Protein AF-A0A6H0XYB4-F1 (afdb_monomer_lite)

pLDDT: mean 80.39, std 16.53, range [38.09, 98.06]

Radius of gyration: 17.92 Å; chains: 1; bounding box: 43×31×55 Å

Sequence (147 aa):
MEARQAPEYVLELTADRSTAKDVITATLHTIFFHRIFTSLYPSTHEVLDLTLPWKQEFLERKRKKSGWFVAKADEETIWETWHIDISITGARSEPEAARNRSLMAKSLEDAAFKILETVNEERSHIPPITTNESNPFPYQILVNARG

Foldseek 3Di:
DPPPAADEAEAEAEDAPVQVVVLVQLLVQLLCVLQQQADADWDWDDGLNDTGTGGPDDDQPDDDPDDPPPPDDDPVHPNYHYHYHYDHDDDPDPVRVVVSSVRRSVSSVVSSVVSVVCSVPPDPSPDDQPDPDSGSDHDDDDDDDPD

Structure (mmCIF, N/CA/C/O backbone):
data_AF-A0A6H0XYB4-F1
#
_entry.id   AF-A0A6H0XYB4-F1
#
loop_
_atom_site.group_PDB
_atom_site.id
_atom_site.type_symbol
_atom_site.label_atom_id
_atom_site.label_alt_id
_atom_site.label_comp_id
_atom_site.label_asym_id
_atom_site.label_entity_id
_atom_site.label_seq_id
_atom_site.pdbx_PDB_ins_code
_atom_site.Cartn_x
_atom_site.Cartn_y
_atom_site.Cartn_z
_atom_site.occupancy
_atom_site.B_iso_or_equiv
_atom_site.auth_seq_id
_atom_site.auth_comp_id
_atom_site.auth_asym_id
_atom_site.auth_atom_id
_atom_site.pdbx_PDB_model_num
ATOM 1 N N . MET A 1 1 ? 5.107 -12.891 -31.689 1.00 43.81 1 MET A N 1
ATOM 2 C CA . MET A 1 1 ? 5.133 -12.957 -30.216 1.00 43.81 1 MET A CA 1
ATOM 3 C C . MET A 1 1 ? 3.939 -12.158 -29.750 1.00 43.81 1 MET A C 1
ATOM 5 O O . MET A 1 1 ? 3.858 -10.997 -30.128 1.00 43.81 1 MET A O 1
ATOM 9 N N . GLU A 1 2 ? 2.974 -12.775 -29.071 1.00 41.59 2 GLU A N 1
ATOM 10 C CA . GLU A 1 2 ? 1.898 -12.009 -28.431 1.00 41.59 2 GLU A CA 1
ATOM 11 C C . GLU A 1 2 ? 2.532 -11.033 -27.440 1.00 41.59 2 GLU A C 1
ATOM 13 O O . GLU A 1 2 ? 3.412 -11.420 -26.665 1.00 41.59 2 GLU A O 1
ATOM 18 N N . ALA A 1 3 ? 2.139 -9.761 -27.514 1.00 53.44 3 ALA A N 1
ATOM 19 C CA . ALA A 1 3 ? 2.496 -8.791 -26.495 1.00 53.44 3 ALA A CA 1
ATOM 20 C C . ALA A 1 3 ? 1.905 -9.302 -25.180 1.00 53.44 3 ALA A C 1
ATOM 22 O O . ALA A 1 3 ? 0.686 -9.378 -25.031 1.00 53.44 3 ALA A O 1
ATOM 23 N N . ARG A 1 4 ? 2.766 -9.743 -24.258 1.00 62.56 4 ARG A N 1
ATOM 24 C CA . ARG A 1 4 ? 2.323 -10.130 -22.921 1.00 62.56 4 ARG A CA 1
ATOM 25 C C . ARG A 1 4 ? 1.680 -8.902 -22.292 1.00 62.56 4 ARG A C 1
ATOM 27 O O . ARG A 1 4 ? 2.332 -7.866 -22.178 1.00 62.56 4 ARG A O 1
ATOM 34 N N . GLN A 1 5 ? 0.404 -9.018 -21.937 1.00 74.31 5 GLN A N 1
ATOM 35 C CA . GLN A 1 5 ? -0.282 -7.992 -21.168 1.00 74.31 5 GLN A CA 1
ATOM 36 C C . GLN A 1 5 ? 0.490 -7.769 -19.867 1.00 74.31 5 GLN A C 1
ATOM 38 O O . GLN A 1 5 ? 0.926 -8.730 -19.228 1.00 74.31 5 GLN A O 1
ATOM 43 N N . ALA A 1 6 ? 0.696 -6.504 -19.513 1.00 82.50 6 ALA A N 1
ATOM 44 C CA . ALA A 1 6 ? 1.368 -6.153 -18.277 1.00 82.50 6 ALA A CA 1
ATOM 45 C C . ALA A 1 6 ? 0.588 -6.708 -17.079 1.00 82.50 6 ALA A C 1
ATOM 47 O O . ALA A 1 6 ? -0.643 -6.611 -17.073 1.00 82.50 6 ALA A O 1
ATOM 48 N N . PRO A 1 7 ? 1.268 -7.295 -16.083 1.00 90.69 7 PRO A N 1
ATOM 49 C CA . PRO A 1 7 ? 0.592 -7.833 -14.920 1.00 90.69 7 PRO A CA 1
ATOM 50 C C . PRO A 1 7 ? -0.118 -6.734 -14.128 1.00 90.69 7 PRO A C 1
ATOM 52 O O . PRO A 1 7 ? 0.375 -5.610 -13.977 1.00 90.69 7 PRO A O 1
ATOM 55 N N . GLU A 1 8 ? -1.280 -7.100 -13.596 1.00 92.19 8 GLU A N 1
ATOM 56 C CA . GLU A 1 8 ? -2.086 -6.265 -12.718 1.00 92.19 8 GLU A CA 1
ATOM 57 C C . GLU A 1 8 ? -2.293 -6.981 -11.383 1.00 92.19 8 GLU A C 1
ATOM 59 O O . GLU A 1 8 ? -2.656 -8.158 -11.347 1.00 92.19 8 GLU A O 1
ATOM 64 N N . TYR A 1 9 ? -2.095 -6.261 -10.282 1.00 94.19 9 TYR A N 1
ATOM 65 C CA . TYR A 1 9 ? -2.233 -6.794 -8.930 1.00 94.19 9 TYR A CA 1
ATOM 66 C C . TYR A 1 9 ? -3.253 -5.983 -8.146 1.00 94.19 9 TYR A C 1
ATOM 68 O O . TYR A 1 9 ? -3.264 -4.759 -8.226 1.00 94.19 9 TYR A O 1
ATOM 76 N N . VAL A 1 10 ? -4.095 -6.656 -7.363 1.00 95.44 10 VAL A N 1
ATOM 77 C CA . VAL A 1 10 ? -5.128 -6.010 -6.540 1.00 95.44 10 VAL A CA 1
ATOM 78 C C . VAL A 1 10 ? -4.801 -6.196 -5.065 1.00 95.44 10 VAL A C 1
ATOM 80 O O . VAL A 1 10 ? -4.566 -7.322 -4.623 1.00 95.44 10 VAL A O 1
ATOM 83 N N . LEU A 1 11 ? -4.799 -5.108 -4.303 1.00 97.38 11 LEU A N 1
ATOM 84 C CA . LEU A 1 11 ? -4.669 -5.095 -2.850 1.00 97.38 11 LEU A CA 1
ATOM 85 C C . LEU A 1 11 ? -5.982 -4.607 -2.246 1.00 97.38 11 LEU A C 1
ATOM 87 O O . LEU A 1 11 ? -6.470 -3.543 -2.618 1.00 97.38 11 LEU A O 1
ATOM 91 N N . GLU A 1 12 ? -6.524 -5.371 -1.306 1.00 97.00 12 GLU A N 1
ATOM 92 C CA . GLU A 1 12 ? -7.745 -5.020 -0.586 1.00 97.00 12 GLU A CA 1
ATOM 93 C C . GLU A 1 12 ? -7.378 -4.559 0.823 1.00 97.00 12 GLU A C 1
ATOM 95 O O . GLU A 1 12 ? -6.771 -5.296 1.598 1.00 97.00 12 GLU A O 1
ATOM 100 N N . LEU A 1 13 ? -7.737 -3.322 1.153 1.00 97.56 13 LEU A N 1
ATOM 101 C CA . LEU A 1 13 ? -7.429 -2.685 2.426 1.00 97.56 13 LEU A CA 1
ATOM 102 C C . LEU A 1 13 ? -8.712 -2.255 3.125 1.00 97.56 13 LEU A C 1
ATOM 104 O O . LEU A 1 13 ? -9.676 -1.817 2.498 1.00 97.56 13 LEU A O 1
ATOM 108 N N . THR A 1 14 ? -8.698 -2.304 4.451 1.00 97.38 14 THR A N 1
ATOM 109 C CA . THR A 1 14 ? -9.727 -1.692 5.292 1.00 97.38 14 THR A CA 1
ATOM 110 C C . THR A 1 14 ? -9.084 -0.624 6.164 1.00 97.38 14 THR A C 1
ATOM 112 O O . THR A 1 14 ? -8.052 -0.864 6.786 1.00 97.38 14 THR A O 1
ATOM 115 N N . ALA A 1 15 ? -9.697 0.555 6.239 1.00 96.56 15 ALA A N 1
ATOM 116 C CA . ALA A 1 15 ? -9.249 1.630 7.122 1.00 96.56 15 ALA A CA 1
ATOM 117 C C . ALA A 1 15 ? -10.429 2.460 7.628 1.00 96.56 15 ALA A C 1
ATOM 119 O O . ALA A 1 15 ? -11.498 2.468 7.023 1.00 96.56 15 ALA A O 1
ATOM 120 N N . ASP A 1 16 ? -10.240 3.209 8.709 1.00 95.62 16 ASP A N 1
ATOM 121 C CA . ASP A 1 16 ? -11.166 4.276 9.085 1.00 95.62 16 ASP A CA 1
ATOM 122 C C . ASP A 1 16 ? -10.727 5.621 8.484 1.00 95.62 16 ASP A C 1
ATOM 124 O O . ASP A 1 16 ? -9.643 5.761 7.913 1.00 95.62 16 ASP A O 1
ATOM 128 N N . ARG A 1 17 ? -11.576 6.648 8.605 1.00 93.38 17 ARG A N 1
ATOM 129 C CA . ARG A 1 17 ? -11.278 7.979 8.043 1.00 93.38 17 ARG A CA 1
ATOM 130 C C . ARG A 1 17 ? -10.010 8.613 8.619 1.00 93.38 17 ARG A C 1
ATOM 132 O O . ARG A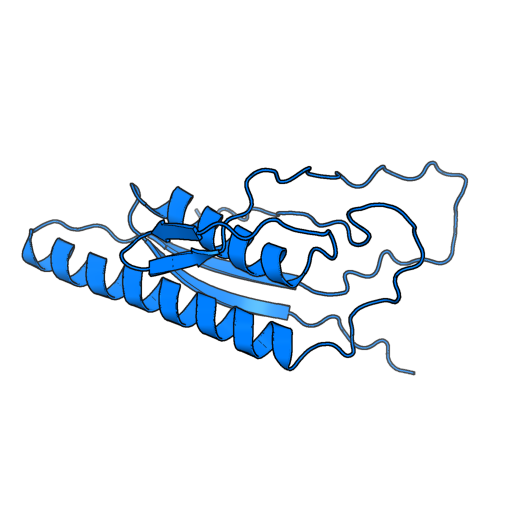 1 17 ? -9.361 9.373 7.906 1.00 93.38 17 ARG A O 1
ATOM 139 N N . SER A 1 18 ? -9.681 8.339 9.880 1.00 92.69 18 SER A N 1
ATOM 140 C CA . SER A 1 18 ? -8.488 8.885 10.538 1.00 92.69 18 SER A CA 1
ATOM 141 C C . SER A 1 18 ? -7.194 8.249 10.038 1.00 92.69 18 SER A C 1
ATOM 143 O O . SER A 1 18 ? -6.173 8.925 9.994 1.00 92.69 18 SER A O 1
ATOM 145 N N . THR A 1 19 ? -7.239 6.978 9.642 1.00 93.94 19 THR A N 1
ATOM 146 C CA . THR A 1 19 ? -6.051 6.167 9.332 1.00 93.94 19 THR A CA 1
ATOM 147 C C . THR A 1 19 ? -5.875 5.889 7.843 1.00 93.94 19 THR A C 1
ATOM 149 O O . THR A 1 19 ? -4.781 5.521 7.423 1.00 93.94 19 THR A O 1
ATOM 152 N N . ALA A 1 20 ? -6.902 6.112 7.015 1.00 94.44 20 ALA A N 1
ATOM 153 C CA . ALA A 1 20 ? -6.875 5.816 5.580 1.00 94.44 20 ALA A CA 1
ATOM 154 C C . ALA A 1 20 ? -5.653 6.397 4.855 1.00 94.44 20 ALA A C 1
ATOM 156 O O . ALA A 1 20 ? -5.037 5.718 4.035 1.00 94.44 20 ALA A O 1
ATOM 157 N N . LYS A 1 21 ? -5.267 7.637 5.178 1.00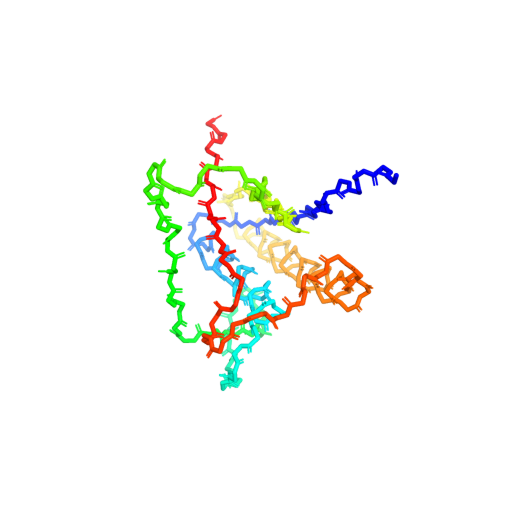 93.00 21 LYS A N 1
ATOM 158 C CA . LYS A 1 21 ? -4.078 8.267 4.591 1.00 93.00 21 LYS A CA 1
ATOM 159 C C . LYS A 1 21 ? -2.807 7.481 4.918 1.00 93.00 21 LYS A C 1
ATOM 161 O O . LYS A 1 21 ? -2.004 7.230 4.021 1.00 93.00 21 LYS A O 1
ATOM 166 N N . ASP A 1 22 ? -2.628 7.103 6.177 1.00 93.31 22 ASP A N 1
ATOM 167 C CA . ASP A 1 22 ? -1.417 6.430 6.646 1.00 93.31 22 ASP A CA 1
ATOM 168 C C . ASP A 1 22 ? -1.341 5.003 6.096 1.00 93.31 22 ASP A C 1
ATOM 170 O O . ASP A 1 22 ? -0.290 4.589 5.614 1.00 93.31 22 ASP A O 1
ATOM 174 N N . VAL A 1 23 ? -2.477 4.300 6.045 1.00 94.94 23 VAL A N 1
ATOM 175 C CA . VAL A 1 23 ? -2.614 2.964 5.441 1.00 94.94 23 VAL A CA 1
ATOM 176 C C . VAL A 1 23 ? -2.243 2.972 3.955 1.00 94.94 23 VAL A C 1
ATOM 178 O O . VAL A 1 23 ? -1.429 2.158 3.510 1.00 94.94 23 VAL A O 1
ATOM 181 N N . ILE A 1 24 ? -2.785 3.918 3.179 1.00 94.44 24 ILE A N 1
ATOM 182 C CA . ILE A 1 24 ? -2.451 4.061 1.753 1.00 94.44 24 ILE A CA 1
ATOM 183 C C . ILE A 1 24 ? -0.968 4.399 1.588 1.00 94.44 24 ILE A C 1
ATOM 185 O O . ILE A 1 24 ? -0.286 3.805 0.753 1.00 94.44 24 ILE A O 1
ATOM 189 N N . THR A 1 25 ? -0.452 5.328 2.396 1.00 90.75 25 THR A N 1
ATOM 190 C CA . THR A 1 25 ? 0.950 5.755 2.311 1.00 90.75 25 THR A CA 1
ATOM 191 C C . THR A 1 25 ? 1.896 4.593 2.611 1.00 90.75 25 THR A C 1
ATOM 193 O O . THR A 1 25 ? 2.828 4.356 1.846 1.00 90.75 25 THR A O 1
ATOM 196 N N . ALA A 1 26 ? 1.625 3.814 3.660 1.00 91.44 26 ALA A N 1
ATOM 197 C CA . ALA A 1 26 ? 2.424 2.648 4.020 1.00 91.44 26 ALA A CA 1
ATOM 198 C C . ALA A 1 26 ? 2.395 1.559 2.935 1.00 91.44 26 ALA A C 1
ATOM 200 O O . ALA A 1 26 ? 3.433 0.982 2.603 1.00 91.44 26 ALA A O 1
ATOM 201 N N . THR A 1 27 ? 1.232 1.331 2.322 1.00 94.56 27 THR A N 1
ATOM 202 C CA . THR A 1 27 ? 1.084 0.384 1.205 1.00 94.56 27 THR A CA 1
ATOM 203 C C . THR A 1 27 ? 1.925 0.816 0.002 1.00 94.56 27 THR A C 1
ATOM 205 O O . THR A 1 27 ? 2.723 0.034 -0.514 1.00 94.56 27 THR A O 1
ATOM 208 N N . LEU A 1 28 ? 1.820 2.086 -0.408 1.00 91.75 28 LEU A N 1
ATOM 209 C CA . LEU A 1 28 ? 2.619 2.642 -1.505 1.00 91.75 28 LEU A CA 1
ATOM 210 C C . LEU A 1 28 ? 4.120 2.571 -1.205 1.00 91.75 28 LEU A C 1
ATOM 212 O O . LEU A 1 28 ? 4.906 2.178 -2.065 1.00 91.75 28 LEU A O 1
ATOM 216 N N . HIS A 1 29 ? 4.524 2.914 0.019 1.00 87.62 29 HIS A N 1
ATOM 217 C CA . HIS A 1 29 ? 5.921 2.835 0.439 1.00 87.62 29 HIS A CA 1
ATOM 218 C C . HIS A 1 29 ? 6.450 1.404 0.365 1.00 87.62 29 HIS A C 1
ATOM 220 O O . HIS A 1 29 ? 7.566 1.202 -0.111 1.00 87.62 29 HIS A O 1
ATOM 226 N N . THR A 1 30 ? 5.638 0.421 0.753 1.00 90.50 30 THR A N 1
ATOM 227 C CA . THR A 1 30 ? 5.998 -0.998 0.682 1.00 90.50 30 THR A CA 1
ATOM 228 C C . THR A 1 30 ? 6.177 -1.458 -0.765 1.00 90.50 30 THR A C 1
ATOM 230 O O . THR A 1 30 ? 7.193 -2.079 -1.071 1.00 90.50 30 THR A O 1
ATOM 233 N N . ILE A 1 31 ? 5.271 -1.100 -1.684 1.00 90.44 31 ILE A N 1
ATOM 234 C CA . ILE A 1 31 ? 5.426 -1.398 -3.123 1.00 90.44 31 ILE A CA 1
ATOM 235 C C . ILE A 1 31 ? 6.722 -0.779 -3.654 1.00 90.44 31 ILE A C 1
ATOM 237 O O . ILE A 1 31 ? 7.558 -1.447 -4.264 1.00 90.44 31 ILE A O 1
ATOM 241 N N . PHE A 1 32 ? 6.925 0.510 -3.394 1.00 86.50 32 PHE A N 1
ATOM 242 C CA . PHE A 1 32 ? 8.060 1.227 -3.946 1.00 86.50 32 PHE A CA 1
ATOM 243 C C . PHE A 1 32 ? 9.404 0.822 -3.346 1.00 86.50 32 PHE A C 1
ATOM 245 O O . PHE A 1 32 ? 10.400 0.839 -4.065 1.00 86.50 32 PHE A O 1
ATOM 252 N N . PHE A 1 33 ? 9.461 0.441 -2.069 1.00 83.62 33 PHE A N 1
ATOM 253 C CA . PHE A 1 33 ? 10.678 -0.096 -1.457 1.00 83.62 33 PHE A CA 1
ATOM 254 C C . PHE A 1 33 ? 11.223 -1.288 -2.257 1.00 83.62 33 PHE A C 1
ATOM 256 O O . PHE A 1 33 ? 12.428 -1.434 -2.426 1.00 83.62 33 PHE A O 1
ATOM 263 N N . HIS A 1 34 ? 10.320 -2.088 -2.819 1.00 82.38 34 HIS A N 1
ATOM 264 C CA . HIS A 1 34 ? 10.641 -3.277 -3.594 1.00 82.38 34 HIS A CA 1
ATOM 265 C C . HIS A 1 34 ? 10.818 -3.039 -5.103 1.00 82.38 34 HIS A C 1
ATOM 267 O O . HIS A 1 34 ? 11.302 -3.926 -5.809 1.00 82.38 34 HIS A O 1
ATOM 273 N N . ARG A 1 35 ? 10.403 -1.876 -5.619 1.00 80.69 35 ARG A N 1
ATOM 274 C CA . ARG A 1 35 ? 10.399 -1.563 -7.062 1.00 80.69 35 ARG A CA 1
ATOM 275 C C . ARG A 1 35 ? 11.263 -0.368 -7.460 1.00 80.69 35 ARG A C 1
ATOM 277 O O . ARG A 1 35 ? 11.496 -0.160 -8.648 1.00 80.69 35 ARG A O 1
ATOM 284 N N . ILE A 1 36 ? 11.771 0.405 -6.501 1.00 71.31 36 ILE A N 1
ATOM 285 C CA . ILE A 1 36 ? 12.706 1.501 -6.761 1.00 71.31 36 ILE A CA 1
ATOM 286 C C . ILE A 1 36 ? 14.133 1.007 -6.511 1.00 71.31 36 ILE A C 1
ATOM 288 O O . ILE A 1 36 ? 14.562 0.844 -5.374 1.00 71.31 36 ILE A O 1
ATOM 292 N N . PHE A 1 37 ? 14.893 0.845 -7.594 1.00 65.69 37 PHE A N 1
ATOM 293 C CA . PHE A 1 37 ? 16.269 0.325 -7.613 1.00 65.69 37 PHE A CA 1
ATOM 294 C C . PHE A 1 37 ? 17.335 1.354 -7.186 1.00 65.69 37 PHE A C 1
ATOM 296 O O . PHE A 1 37 ? 18.469 1.336 -7.661 1.00 65.69 37 PHE A O 1
ATOM 303 N N . THR A 1 38 ? 16.980 2.271 -6.287 1.00 63.19 38 THR A N 1
ATOM 304 C CA . THR A 1 38 ? 17.939 3.169 -5.632 1.00 63.19 38 THR A CA 1
ATOM 305 C C . THR A 1 38 ? 18.547 2.489 -4.419 1.00 63.19 38 THR A C 1
ATOM 307 O O . THR A 1 38 ? 17.847 1.763 -3.720 1.00 63.19 38 THR A O 1
ATOM 310 N N . SER A 1 39 ? 19.788 2.823 -4.065 1.00 58.97 39 SER A N 1
ATOM 311 C CA . SER A 1 39 ? 20.270 2.573 -2.704 1.00 58.97 39 SER A CA 1
ATOM 312 C C . SER A 1 39 ? 19.357 3.293 -1.708 1.00 58.97 39 SER A C 1
ATOM 314 O O . SER A 1 39 ? 19.260 4.520 -1.726 1.00 58.97 39 SER A O 1
ATOM 316 N N . LEU A 1 40 ? 18.666 2.527 -0.866 1.00 64.25 40 LEU A N 1
ATOM 317 C CA . LEU A 1 40 ? 17.802 3.040 0.192 1.00 64.25 40 LEU A CA 1
ATOM 318 C C . LEU A 1 40 ? 18.457 2.783 1.544 1.00 64.25 40 LEU A C 1
ATOM 320 O O . LEU A 1 40 ? 18.987 1.698 1.785 1.00 64.25 40 LEU A O 1
ATOM 324 N N . TYR A 1 41 ? 18.376 3.764 2.441 1.00 66.06 41 TYR A N 1
ATOM 325 C CA . TYR A 1 41 ? 18.593 3.499 3.857 1.00 66.06 41 TYR A CA 1
ATOM 326 C C . TYR A 1 41 ? 17.322 2.856 4.419 1.00 66.06 41 TYR A C 1
ATOM 328 O O . TYR A 1 41 ? 16.245 3.440 4.267 1.00 66.06 41 TYR A O 1
ATOM 336 N N . PRO A 1 42 ? 17.411 1.661 5.028 1.00 69.62 42 PRO A N 1
ATOM 337 C CA . PRO A 1 42 ? 16.246 1.015 5.606 1.00 69.62 42 PRO A CA 1
ATOM 338 C C . PRO A 1 42 ? 15.714 1.861 6.768 1.00 69.62 42 PRO A C 1
ATOM 340 O O . PRO A 1 42 ? 16.463 2.286 7.646 1.00 69.62 42 PRO A O 1
ATOM 343 N N . SER A 1 43 ? 14.408 2.101 6.764 1.00 77.81 43 SER A N 1
ATOM 344 C CA . SER A 1 43 ? 13.664 2.740 7.846 1.00 77.81 43 SER A CA 1
ATOM 345 C C . SER A 1 43 ? 12.303 2.061 7.953 1.00 77.81 43 SER A C 1
ATOM 347 O O . SER A 1 43 ? 11.813 1.502 6.970 1.00 77.81 43 SER A O 1
ATOM 349 N N . THR A 1 44 ? 11.706 2.072 9.141 1.00 83.50 44 THR A N 1
ATOM 350 C CA . THR A 1 44 ? 10.418 1.434 9.412 1.00 83.50 44 THR A CA 1
ATOM 351 C C . THR A 1 44 ? 9.498 2.379 10.170 1.00 83.50 44 THR A C 1
ATOM 353 O O . THR A 1 44 ? 9.965 3.170 10.989 1.00 83.50 44 THR A O 1
ATOM 356 N N . HIS A 1 45 ? 8.196 2.293 9.913 1.00 85.69 45 HIS A N 1
ATOM 357 C CA . HIS A 1 45 ? 7.162 3.055 10.613 1.00 85.69 45 HIS A CA 1
ATOM 358 C C . HIS A 1 45 ? 6.057 2.123 11.120 1.00 85.69 45 HIS A C 1
ATOM 360 O O . HIS A 1 45 ? 5.715 1.152 10.450 1.00 85.69 45 HIS A O 1
ATOM 366 N N . GLU A 1 46 ? 5.494 2.454 12.283 1.00 86.06 46 GLU A N 1
ATOM 367 C CA . GLU A 1 46 ? 4.351 1.753 12.875 1.00 86.06 46 GLU A CA 1
ATOM 368 C C . GLU A 1 46 ? 3.035 2.283 12.303 1.00 86.06 46 GLU A C 1
ATOM 370 O O . GLU A 1 46 ? 2.723 3.469 12.448 1.00 86.06 46 GLU A O 1
ATOM 375 N N . VAL A 1 47 ? 2.245 1.407 11.684 1.00 85.50 47 VAL A N 1
ATOM 376 C CA . VAL A 1 47 ? 0.905 1.724 11.172 1.00 85.50 47 VAL A CA 1
ATOM 377 C C . VAL A 1 47 ? -0.041 0.582 11.518 1.00 85.50 47 VAL A C 1
ATOM 379 O O . VAL A 1 47 ? 0.185 -0.549 11.106 1.00 85.50 47 VAL A O 1
ATOM 382 N N . LEU A 1 48 ? -1.112 0.877 12.264 1.00 74.62 48 LEU A N 1
ATOM 383 C CA . LEU A 1 48 ? -2.123 -0.109 12.683 1.00 74.62 48 LEU A CA 1
ATOM 384 C C . LEU A 1 48 ? -1.541 -1.396 13.313 1.00 74.62 48 LEU A C 1
ATOM 386 O O . LEU A 1 48 ? -2.078 -2.470 13.085 1.00 74.62 48 LEU A O 1
ATOM 390 N N . ASP A 1 49 ? -0.470 -1.282 14.105 1.00 83.69 49 ASP A N 1
ATOM 391 C CA . ASP A 1 49 ? 0.289 -2.390 14.734 1.00 83.69 49 ASP A CA 1
ATOM 392 C C . ASP A 1 49 ? 1.282 -3.136 13.837 1.00 83.69 49 ASP A C 1
ATOM 394 O O . ASP A 1 49 ? 1.811 -4.174 14.236 1.00 83.69 49 ASP A O 1
ATOM 398 N N . LEU A 1 50 ? 1.552 -2.624 12.639 1.00 76.62 50 LEU A N 1
ATOM 399 C CA . LEU A 1 50 ? 2.539 -3.207 11.742 1.00 76.62 50 LEU A CA 1
ATOM 400 C C . LEU A 1 50 ? 3.745 -2.291 11.575 1.00 76.62 50 LEU A C 1
ATOM 402 O O . LEU A 1 50 ? 3.613 -1.120 11.210 1.00 76.62 50 LEU A O 1
ATOM 406 N N . THR A 1 51 ? 4.926 -2.879 11.748 1.00 88.19 51 THR A N 1
ATOM 407 C CA . THR A 1 51 ? 6.212 -2.286 11.388 1.00 88.19 51 THR A CA 1
ATOM 408 C C . THR A 1 51 ? 6.440 -2.453 9.883 1.00 88.19 51 THR A C 1
ATOM 410 O O . THR A 1 51 ? 6.841 -3.522 9.422 1.00 88.19 51 THR A O 1
ATOM 413 N N . LEU A 1 52 ? 6.191 -1.406 9.096 1.00 85.44 52 LEU A N 1
ATOM 414 C CA . LEU A 1 52 ? 6.318 -1.451 7.634 1.00 85.44 52 LEU A CA 1
ATOM 415 C C . LEU A 1 52 ? 7.540 -0.670 7.136 1.00 85.44 52 LEU A C 1
ATOM 417 O O . LEU A 1 52 ? 7.901 0.344 7.744 1.00 85.44 52 LEU A O 1
ATOM 421 N N . PRO A 1 53 ? 8.183 -1.101 6.030 1.00 80.25 53 PRO A N 1
ATOM 422 C CA . PRO A 1 53 ? 9.290 -0.364 5.439 1.00 80.25 53 PRO A CA 1
ATOM 423 C C . PRO A 1 53 ? 8.820 1.016 4.976 1.00 80.25 53 PRO A C 1
ATOM 425 O O . PRO A 1 53 ? 7.790 1.175 4.320 1.00 80.25 53 PRO A O 1
ATOM 428 N N . TRP A 1 54 ? 9.610 2.030 5.303 1.00 78.62 54 TRP A N 1
ATOM 429 C CA . TRP A 1 54 ? 9.318 3.420 5.005 1.00 78.62 54 TRP A CA 1
ATOM 430 C C . TRP A 1 54 ? 10.483 4.058 4.267 1.00 78.62 54 TRP A C 1
ATOM 432 O O . TRP A 1 54 ? 11.642 3.915 4.653 1.00 78.62 54 TRP A O 1
ATOM 442 N N . LYS A 1 55 ? 10.178 4.821 3.220 1.00 66.25 55 LYS A N 1
ATOM 443 C CA . LYS A 1 55 ? 11.174 5.630 2.522 1.00 66.25 55 LYS A CA 1
ATOM 444 C C . LYS A 1 55 ? 10.938 7.101 2.854 1.00 66.25 55 LYS A C 1
ATOM 446 O O . LYS A 1 55 ? 9.828 7.604 2.712 1.00 66.25 55 LYS A O 1
ATOM 451 N N . GLN A 1 56 ? 11.996 7.783 3.293 1.00 55.22 56 GLN A N 1
ATOM 452 C CA . GLN A 1 56 ? 11.928 9.173 3.760 1.00 55.22 56 GLN A CA 1
ATOM 453 C C . GLN A 1 56 ? 11.642 10.188 2.643 1.00 55.22 56 GLN A C 1
ATOM 455 O O . GLN A 1 56 ? 10.987 11.191 2.904 1.00 55.22 56 GLN A O 1
ATOM 460 N N . GLU A 1 57 ? 12.082 9.932 1.405 1.00 60.12 57 GLU A N 1
ATOM 461 C CA . GLU A 1 57 ? 11.892 10.863 0.285 1.00 60.12 57 GLU A CA 1
ATOM 462 C C . GLU A 1 57 ? 11.461 10.141 -0.996 1.00 60.12 57 GLU A C 1
ATOM 464 O O . GLU A 1 57 ? 12.213 9.378 -1.609 1.00 60.12 57 GLU A O 1
ATOM 469 N N . PHE A 1 58 ? 10.239 10.411 -1.450 1.00 56.41 58 PHE A N 1
ATOM 470 C CA . PHE A 1 58 ? 9.784 10.046 -2.787 1.00 56.41 58 PHE A CA 1
ATOM 471 C C . PHE A 1 58 ? 9.924 11.254 -3.704 1.00 56.41 58 PHE A C 1
ATOM 473 O O . PHE A 1 58 ? 9.069 12.134 -3.708 1.00 56.41 58 PHE A O 1
ATOM 480 N N . LEU A 1 59 ? 10.982 11.296 -4.521 1.00 52.75 59 LEU A N 1
ATOM 481 C CA . LEU A 1 59 ? 10.956 12.177 -5.684 1.00 52.75 59 LEU A CA 1
ATOM 482 C C . LEU A 1 59 ? 9.952 11.608 -6.691 1.00 52.75 59 LEU A C 1
ATOM 484 O O . LEU A 1 59 ? 10.206 10.600 -7.354 1.00 52.75 59 LEU A O 1
ATOM 488 N N . GLU A 1 60 ? 8.798 12.260 -6.794 1.00 53.53 60 GLU A N 1
ATOM 489 C CA . GLU A 1 60 ? 7.880 12.066 -7.907 1.00 53.53 60 GLU A CA 1
ATOM 490 C C . GLU A 1 60 ? 8.549 12.595 -9.175 1.00 53.53 60 GLU A C 1
ATOM 492 O O . GLU A 1 60 ? 8.732 13.801 -9.361 1.00 53.53 60 GLU A O 1
ATOM 497 N N . ARG A 1 61 ? 8.921 11.691 -10.079 1.00 60.72 61 ARG A N 1
ATOM 498 C CA . ARG A 1 61 ? 9.322 12.080 -11.428 1.00 60.72 61 ARG A CA 1
ATOM 499 C C . ARG A 1 61 ? 8.111 11.949 -12.335 1.00 60.72 61 ARG A C 1
ATOM 501 O O . ARG A 1 61 ? 7.866 10.903 -12.926 1.00 60.72 61 ARG A O 1
ATOM 508 N N . LYS A 1 62 ? 7.352 13.044 -12.431 1.00 54.25 62 LYS A 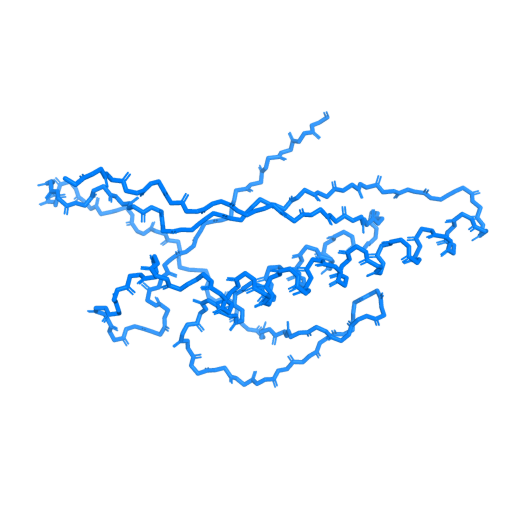N 1
ATOM 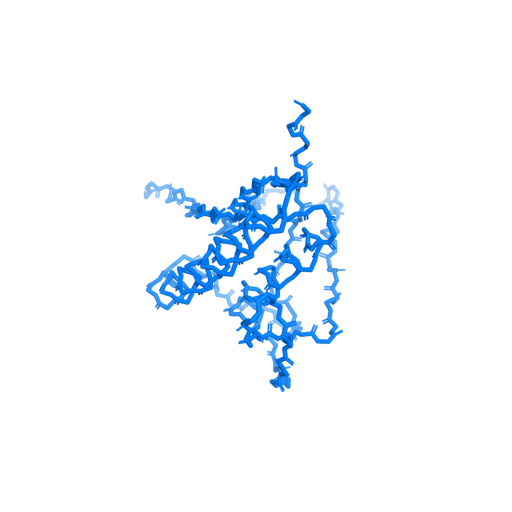509 C CA . LYS A 1 62 ? 6.265 13.174 -13.405 1.00 54.25 62 LYS A CA 1
ATOM 510 C C . LYS A 1 62 ? 6.832 12.992 -14.810 1.00 54.25 62 LYS A C 1
ATOM 512 O O . LYS A 1 62 ? 7.821 13.634 -15.172 1.00 54.25 62 LYS A O 1
ATOM 517 N N . ARG A 1 63 ? 6.189 12.127 -15.596 1.00 59.66 63 ARG A N 1
ATOM 518 C CA . ARG A 1 63 ? 6.494 11.893 -17.012 1.00 59.66 63 ARG A CA 1
ATOM 519 C C . ARG A 1 63 ? 6.624 13.236 -17.736 1.00 59.66 63 ARG A C 1
ATOM 521 O O . ARG A 1 63 ? 5.666 14.006 -17.813 1.00 59.66 63 ARG A O 1
ATOM 528 N N . LYS A 1 64 ? 7.813 13.540 -18.259 1.00 57.41 64 LYS A N 1
ATOM 529 C CA . LYS A 1 64 ? 7.988 14.683 -19.161 1.00 57.41 64 LYS A CA 1
ATOM 530 C C . LYS A 1 64 ? 7.325 14.298 -20.480 1.00 57.41 64 LYS A C 1
ATOM 532 O O . LYS A 1 64 ? 7.723 13.305 -21.078 1.00 57.41 64 LYS A O 1
ATOM 537 N N . LYS A 1 65 ? 6.314 15.050 -20.929 1.00 50.94 65 LYS A N 1
ATOM 538 C CA . LYS A 1 65 ? 5.765 14.876 -22.282 1.00 50.94 65 LYS A CA 1
ATOM 539 C C . LYS A 1 65 ? 6.906 15.114 -23.273 1.00 50.94 65 LYS A C 1
ATOM 541 O O . LYS A 1 65 ? 7.357 16.248 -23.423 1.00 50.94 65 LYS A O 1
ATOM 546 N N . SER A 1 66 ? 7.407 14.041 -23.877 1.00 47.75 66 SER A N 1
ATOM 547 C CA . SER A 1 66 ? 8.384 14.112 -24.959 1.00 47.75 66 SER A CA 1
ATOM 548 C C . SER A 1 66 ? 7.799 14.964 -26.089 1.00 47.75 66 SER A C 1
ATOM 550 O O . SER A 1 66 ? 6.636 14.800 -26.462 1.00 47.75 66 SER A O 1
ATOM 552 N N . GLY A 1 67 ? 8.573 15.941 -26.565 1.00 46.75 67 GLY A N 1
ATOM 553 C CA . GLY A 1 67 ? 8.177 16.820 -27.661 1.00 46.75 67 GLY A CA 1
ATOM 554 C C . GLY A 1 67 ? 7.947 16.046 -28.963 1.00 46.75 67 GLY A C 1
ATOM 555 O O . GLY A 1 67 ? 8.503 14.973 -29.175 1.00 46.75 67 GLY A O 1
ATOM 556 N N . TRP A 1 68 ? 7.155 16.639 -29.858 1.00 49.84 68 TRP A N 1
ATOM 557 C CA . TRP A 1 68 ? 6.626 16.089 -31.121 1.00 49.84 68 TRP A CA 1
ATOM 558 C C . TRP A 1 68 ? 7.663 15.508 -32.123 1.00 49.84 68 TRP A C 1
ATOM 560 O O . TRP A 1 68 ? 7.283 14.994 -33.169 1.00 49.84 68 TRP A O 1
ATOM 570 N N . PHE A 1 69 ? 8.966 15.537 -31.829 1.00 45.06 69 PHE A N 1
ATOM 571 C CA . PHE A 1 69 ? 10.028 15.057 -32.727 1.00 45.06 69 PHE A CA 1
ATOM 572 C C . PHE A 1 69 ? 10.576 13.654 -32.413 1.00 45.06 69 PHE A C 1
ATOM 574 O O . PHE A 1 69 ? 11.457 13.191 -33.130 1.00 45.06 69 PHE A O 1
ATOM 581 N N . VAL A 1 70 ? 10.036 12.936 -31.421 1.00 53.31 70 VAL A N 1
ATOM 582 C CA . VAL A 1 70 ? 10.316 11.497 -31.219 1.00 53.31 70 VAL A CA 1
ATOM 583 C C . VAL A 1 70 ? 9.060 10.696 -31.558 1.00 53.31 70 VAL A C 1
ATOM 585 O O . VAL A 1 70 ? 8.399 10.109 -30.707 1.00 53.31 70 VAL A O 1
ATOM 588 N N . ALA A 1 71 ? 8.657 10.760 -32.825 1.00 48.25 71 ALA A N 1
ATOM 589 C CA . ALA A 1 71 ? 7.559 9.961 -33.341 1.00 48.25 71 ALA A CA 1
ATOM 590 C C . ALA A 1 71 ? 8.070 8.561 -33.718 1.00 48.25 71 ALA A C 1
ATOM 592 O O . ALA A 1 71 ? 8.892 8.436 -34.624 1.00 48.25 71 ALA A O 1
ATOM 593 N N . LYS A 1 72 ? 7.456 7.548 -33.089 1.00 42.00 72 LYS A N 1
ATOM 594 C CA . LYS A 1 72 ? 7.486 6.096 -33.366 1.00 42.00 72 LYS A CA 1
ATOM 595 C C . LYS A 1 72 ? 8.533 5.285 -32.585 1.00 42.00 72 LYS A C 1
ATOM 597 O O . LYS A 1 72 ? 9.723 5.515 -32.729 1.00 42.00 72 LYS A O 1
ATOM 602 N N . ALA A 1 73 ? 8.031 4.255 -31.892 1.00 38.09 73 ALA A N 1
ATOM 603 C CA . ALA A 1 73 ? 8.743 3.111 -31.299 1.00 38.09 73 ALA A CA 1
ATOM 604 C C . ALA A 1 73 ? 9.051 3.131 -29.791 1.00 38.09 73 ALA A C 1
ATOM 606 O O . ALA A 1 73 ? 10.050 2.567 -29.380 1.00 38.09 73 ALA A O 1
ATOM 607 N N . ASP A 1 74 ? 8.152 3.678 -28.978 1.00 44.88 74 ASP A N 1
ATOM 608 C CA . ASP A 1 74 ? 7.791 3.039 -27.709 1.00 44.88 74 ASP A CA 1
ATOM 609 C C . ASP A 1 74 ? 6.323 3.392 -27.463 1.00 44.88 74 ASP A C 1
ATOM 611 O O . ASP A 1 74 ? 5.983 4.529 -27.128 1.00 44.88 74 ASP A O 1
ATOM 615 N N . GLU A 1 75 ? 5.411 2.442 -27.683 1.00 50.81 75 GLU A N 1
ATOM 616 C CA . GLU A 1 75 ? 4.225 2.432 -26.831 1.00 50.81 75 GLU A CA 1
ATOM 617 C C . GLU A 1 75 ? 4.790 2.405 -25.419 1.00 50.81 75 GLU A C 1
ATOM 619 O O . GLU A 1 75 ? 5.470 1.448 -25.058 1.00 50.81 75 GLU A O 1
ATOM 624 N N . GLU A 1 76 ? 4.637 3.505 -24.683 1.00 59.97 76 GLU A N 1
ATOM 625 C CA . GLU A 1 76 ? 5.098 3.603 -23.307 1.00 59.97 76 GLU A CA 1
ATOM 626 C C . GLU A 1 76 ? 4.404 2.512 -22.494 1.00 59.97 76 GLU A C 1
ATOM 628 O O . GLU A 1 76 ? 3.276 2.665 -22.024 1.00 59.97 76 GLU A O 1
ATOM 633 N N . THR A 1 77 ? 5.065 1.363 -22.443 1.00 69.44 77 THR A N 1
ATOM 634 C CA . THR A 1 77 ? 4.483 0.107 -22.013 1.00 69.44 77 THR A CA 1
ATOM 635 C C . THR A 1 77 ? 4.540 0.122 -20.502 1.00 69.44 77 THR A C 1
ATOM 637 O O . THR A 1 77 ? 5.614 0.045 -19.903 1.00 69.44 77 THR A O 1
ATOM 640 N N . ILE A 1 78 ? 3.377 0.291 -19.877 1.00 80.75 78 ILE A N 1
ATOM 641 C CA . ILE A 1 78 ? 3.221 0.072 -18.442 1.00 80.75 78 ILE A CA 1
ATOM 642 C C . ILE A 1 78 ? 3.667 -1.364 -18.200 1.00 80.75 78 ILE A C 1
ATOM 644 O O . ILE A 1 78 ? 3.093 -2.274 -18.779 1.00 80.75 78 ILE A O 1
ATOM 648 N N . TRP A 1 79 ? 4.722 -1.565 -17.419 1.00 85.62 79 TRP A N 1
ATOM 649 C CA . TRP A 1 79 ? 5.251 -2.902 -17.158 1.00 85.62 79 TRP A CA 1
ATOM 650 C C . TRP A 1 79 ? 4.559 -3.561 -15.961 1.00 85.62 79 TRP A C 1
ATOM 652 O O . TRP A 1 79 ? 4.633 -4.773 -15.832 1.00 85.62 79 TRP A O 1
ATOM 662 N N . GLU A 1 80 ? 3.869 -2.800 -15.106 1.00 89.69 80 GLU A N 1
ATOM 663 C CA . GLU A 1 80 ? 3.186 -3.306 -13.911 1.00 89.69 80 GLU A CA 1
ATOM 664 C C . GLU A 1 80 ? 2.103 -2.319 -13.441 1.00 89.69 80 GLU A C 1
ATOM 666 O O . GLU A 1 80 ? 2.330 -1.106 -13.446 1.00 89.69 80 GLU A O 1
ATOM 671 N N . THR A 1 81 ? 0.950 -2.833 -13.000 1.00 91.62 81 THR A N 1
ATOM 672 C CA . THR A 1 81 ? -0.144 -2.037 -12.413 1.00 91.62 81 THR A CA 1
ATOM 673 C C . THR A 1 81 ? -0.535 -2.583 -11.040 1.00 91.62 81 THR A C 1
ATOM 675 O O . THR A 1 81 ? -0.768 -3.780 -10.893 1.00 91.62 81 THR A O 1
ATOM 678 N N . TRP A 1 82 ? -0.675 -1.702 -10.045 1.00 94.50 82 TRP A N 1
ATOM 679 C CA . TRP A 1 82 ? -1.214 -2.042 -8.723 1.00 94.50 82 TRP A CA 1
ATOM 680 C C . TRP A 1 82 ? -2.517 -1.285 -8.479 1.00 94.50 82 TRP A C 1
ATOM 682 O O . TRP A 1 82 ? -2.531 -0.054 -8.443 1.00 94.50 82 TRP A O 1
ATOM 692 N N . HIS A 1 83 ? -3.600 -2.024 -8.276 1.00 95.31 83 HIS A N 1
ATOM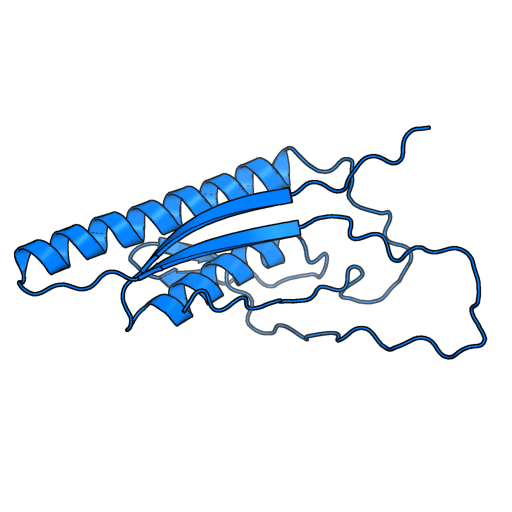 693 C CA . HIS A 1 83 ? -4.894 -1.513 -7.845 1.00 95.31 83 HIS A CA 1
ATOM 694 C C . HIS A 1 83 ? -4.985 -1.625 -6.327 1.00 95.31 83 HIS A C 1
ATOM 696 O O . HIS A 1 83 ? -4.808 -2.706 -5.767 1.00 95.31 83 HIS A O 1
ATOM 702 N N . ILE A 1 84 ? -5.237 -0.503 -5.658 1.00 95.69 84 ILE A N 1
ATOM 703 C CA . ILE A 1 84 ? -5.396 -0.446 -4.204 1.00 95.69 84 ILE A CA 1
ATOM 704 C C . ILE A 1 84 ? -6.851 -0.097 -3.917 1.00 95.69 84 ILE A C 1
ATOM 706 O O . ILE A 1 84 ? -7.255 1.062 -4.041 1.00 95.69 84 ILE A O 1
ATOM 710 N N . ASP A 1 85 ? -7.619 -1.103 -3.521 1.00 95.81 85 ASP A N 1
ATOM 711 C CA . ASP A 1 85 ? -9.021 -0.961 -3.163 1.00 95.81 85 ASP A CA 1
ATOM 712 C C . ASP A 1 85 ? -9.135 -0.773 -1.652 1.00 95.81 85 ASP A C 1
ATOM 714 O O . ASP A 1 85 ? -8.755 -1.640 -0.867 1.00 95.81 85 ASP A O 1
ATOM 718 N N . ILE A 1 86 ? -9.658 0.381 -1.230 1.00 94.19 86 ILE A N 1
ATOM 719 C CA . ILE A 1 86 ? -9.798 0.727 0.186 1.00 94.19 86 ILE A CA 1
ATOM 720 C C . ILE A 1 86 ? -11.266 0.806 0.605 1.00 94.19 86 ILE A C 1
ATOM 722 O O . ILE A 1 86 ? -12.050 1.600 0.084 1.00 94.19 86 ILE A O 1
ATOM 726 N N . SER A 1 87 ? -11.625 0.003 1.602 1.00 95.31 87 SER A N 1
ATOM 727 C CA . SER A 1 87 ? -12.925 0.036 2.266 1.00 95.31 87 SER A CA 1
ATOM 728 C C . SER A 1 87 ? -12.859 0.919 3.508 1.00 95.31 87 SER A C 1
ATOM 730 O O . SER A 1 87 ? -12.109 0.638 4.445 1.00 95.31 87 SER A O 1
ATOM 732 N N . ILE A 1 88 ? -13.658 1.990 3.527 1.00 94.94 88 ILE A N 1
ATOM 733 C CA . ILE A 1 88 ? -13.730 2.903 4.672 1.00 94.94 88 ILE A CA 1
ATOM 734 C C . ILE A 1 88 ? -14.759 2.398 5.683 1.00 94.94 88 ILE A C 1
ATOM 736 O O . ILE A 1 88 ? -15.959 2.397 5.407 1.00 94.94 88 ILE A O 1
ATOM 740 N N . THR A 1 89 ? -14.291 2.018 6.869 1.00 94.38 89 THR A N 1
ATOM 741 C CA . THR A 1 89 ? -15.133 1.603 7.995 1.00 94.38 89 THR A CA 1
ATOM 742 C C . THR A 1 89 ? -15.325 2.730 9.015 1.00 94.38 89 THR A C 1
ATOM 744 O O . THR A 1 89 ? -14.568 3.702 9.074 1.00 94.38 89 THR A O 1
ATOM 747 N N . GLY A 1 90 ? -16.375 2.617 9.824 1.00 92.44 90 GLY A N 1
ATOM 748 C CA . GLY A 1 90 ? -16.653 3.489 10.960 1.00 92.44 90 GLY A CA 1
ATOM 749 C C . GLY A 1 90 ? -17.156 2.663 12.137 1.00 92.44 90 GLY A C 1
ATOM 750 O O . GLY A 1 90 ? -17.652 1.555 11.949 1.00 92.44 90 GLY A O 1
ATOM 751 N N . ALA A 1 91 ? -17.024 3.193 13.349 1.00 92.75 91 ALA A N 1
ATOM 752 C CA . ALA A 1 91 ? -17.523 2.554 14.560 1.00 92.75 91 ALA A CA 1
ATOM 753 C C . ALA A 1 91 ? -18.515 3.471 15.279 1.00 92.75 91 ALA A C 1
ATOM 755 O O . ALA A 1 91 ? -18.320 4.685 15.342 1.00 92.75 91 ALA A O 1
ATOM 756 N N . ARG A 1 92 ? -19.581 2.888 15.828 1.00 92.56 92 ARG A N 1
ATOM 757 C CA . ARG A 1 92 ? -20.576 3.566 16.675 1.00 92.56 92 ARG A CA 1
ATOM 758 C C . ARG A 1 92 ? -20.458 3.165 18.147 1.00 92.56 92 ARG A C 1
ATOM 760 O O . ARG A 1 92 ? -21.217 3.659 18.974 1.00 92.56 92 ARG A O 1
ATOM 767 N N . SER A 1 93 ? -19.541 2.253 18.468 1.00 94.69 93 SER A N 1
ATOM 768 C CA . SER A 1 93 ? -19.288 1.758 19.823 1.00 94.69 93 SER A CA 1
ATOM 769 C C . SER A 1 93 ? -17.838 1.291 19.992 1.00 94.69 93 SER A C 1
ATOM 771 O O . SER A 1 93 ? -17.179 0.948 19.011 1.00 94.69 93 SER A O 1
ATOM 773 N N . GLU A 1 94 ? -17.365 1.221 21.238 1.00 92.81 94 GLU A N 1
ATOM 774 C CA . GLU A 1 94 ? -16.023 0.719 21.581 1.00 92.81 94 GLU A CA 1
ATOM 775 C C . GLU A 1 94 ? -15.760 -0.728 21.108 1.00 92.81 94 GLU A C 1
ATOM 777 O O . GLU A 1 94 ? -14.717 -0.971 20.498 1.00 92.81 94 GLU A O 1
ATOM 782 N N . PRO A 1 95 ? -16.682 -1.704 21.275 1.00 94.38 95 PRO A N 1
ATOM 783 C CA . PRO A 1 95 ? -16.450 -3.060 20.769 1.00 94.38 95 PRO A CA 1
ATOM 784 C C . PRO A 1 95 ? -16.314 -3.115 19.243 1.00 94.38 95 PRO A C 1
ATOM 786 O O . PRO A 1 95 ? -15.521 -3.889 18.706 1.00 94.38 95 PRO A O 1
ATOM 789 N N . GLU A 1 96 ? -17.077 -2.283 18.531 1.00 93.62 96 GLU A N 1
ATOM 790 C CA . GLU A 1 96 ? -16.977 -2.167 17.078 1.00 93.62 96 GLU A CA 1
ATOM 791 C C . GLU A 1 96 ? -15.652 -1.524 16.657 1.00 93.62 96 GLU A C 1
ATOM 793 O O . GLU A 1 96 ? -15.030 -2.001 15.712 1.00 93.62 96 GLU A O 1
ATOM 798 N N . ALA A 1 97 ? -15.183 -0.508 17.388 1.00 92.00 97 ALA A N 1
ATOM 799 C CA . ALA A 1 97 ? -13.887 0.121 17.150 1.00 92.00 97 ALA A CA 1
ATOM 800 C C . ALA A 1 97 ? -12.731 -0.875 17.337 1.00 92.00 97 ALA A C 1
ATOM 802 O O . ALA A 1 97 ? -11.860 -0.967 16.472 1.00 92.00 97 ALA A O 1
ATOM 803 N N . ALA A 1 98 ? -12.760 -1.682 18.403 1.00 92.75 98 ALA A N 1
ATOM 804 C CA . ALA A 1 98 ? -11.759 -2.720 18.644 1.00 92.75 98 ALA A CA 1
ATOM 805 C C . ALA A 1 98 ? -11.731 -3.766 17.516 1.00 92.75 98 ALA A C 1
ATOM 807 O O . ALA A 1 98 ? -10.664 -4.092 16.995 1.00 92.75 98 ALA A O 1
ATOM 808 N N . ARG A 1 99 ? -12.906 -4.241 17.078 1.00 94.12 99 ARG A N 1
ATOM 809 C CA . ARG A 1 99 ? -13.017 -5.173 15.946 1.00 94.12 99 ARG A CA 1
ATOM 810 C C . ARG A 1 99 ? -12.502 -4.552 14.647 1.00 94.12 99 ARG A C 1
ATOM 812 O O . ARG A 1 99 ? -11.759 -5.205 13.919 1.00 94.12 99 ARG A O 1
ATOM 819 N N . ASN A 1 100 ? -12.890 -3.310 14.357 1.00 95.00 100 ASN A N 1
ATOM 820 C CA . ASN A 1 100 ? -12.441 -2.595 13.165 1.00 95.00 100 ASN A CA 1
ATOM 821 C C . ASN A 1 100 ? -10.918 -2.464 13.162 1.00 95.00 100 ASN A C 1
ATOM 823 O O . ASN A 1 100 ? -10.300 -2.774 12.152 1.00 95.00 100 ASN A O 1
ATOM 827 N N . ARG A 1 101 ? -10.307 -2.112 14.298 1.00 94.44 101 ARG A N 1
ATOM 828 C CA . ARG A 1 101 ? -8.850 -2.022 14.431 1.00 94.44 101 ARG A CA 1
ATOM 829 C C . ARG A 1 101 ? -8.155 -3.335 14.068 1.00 94.44 101 ARG A C 1
ATOM 831 O O . ARG A 1 101 ? -7.224 -3.312 13.271 1.00 94.44 101 ARG A O 1
ATOM 838 N N . SER A 1 102 ? -8.637 -4.472 14.579 1.00 95.38 102 SER A N 1
ATOM 839 C CA . SER A 1 102 ? -8.087 -5.791 14.231 1.00 95.38 102 SER A CA 1
ATOM 840 C C . SER A 1 102 ? -8.250 -6.132 12.746 1.00 95.38 102 SER A C 1
ATOM 842 O O . SER A 1 102 ? -7.326 -6.668 12.143 1.00 95.38 102 SER A O 1
ATOM 844 N N . LEU A 1 103 ? -9.398 -5.807 12.141 1.00 96.25 103 LEU A N 1
ATOM 845 C CA . LEU A 1 103 ? -9.635 -6.029 10.708 1.00 96.25 103 LEU A CA 1
ATOM 846 C C . LEU A 1 103 ? -8.727 -5.159 9.834 1.00 96.25 103 LEU A C 1
ATOM 848 O O . LEU A 1 103 ? -8.160 -5.641 8.858 1.00 96.25 103 LEU A O 1
ATOM 852 N N . MET A 1 104 ? -8.574 -3.886 10.195 1.00 97.38 104 MET A N 1
ATOM 853 C CA . MET A 1 104 ? -7.731 -2.939 9.474 1.00 97.38 104 MET A CA 1
ATOM 854 C C . MET A 1 104 ? -6.262 -3.377 9.529 1.00 97.38 104 MET A C 1
ATOM 856 O O . MET A 1 104 ? -5.625 -3.483 8.481 1.00 97.38 104 MET A O 1
ATOM 860 N N . ALA A 1 105 ? -5.763 -3.725 10.723 1.00 96.19 105 ALA A N 1
ATOM 861 C CA . ALA A 1 105 ? -4.423 -4.277 10.915 1.00 96.19 105 ALA A CA 1
ATOM 862 C C . ALA A 1 105 ? -4.206 -5.536 10.064 1.00 96.19 105 ALA A C 1
ATOM 864 O O . ALA A 1 105 ? -3.249 -5.608 9.298 1.00 96.19 105 ALA A O 1
ATOM 865 N N . LYS A 1 106 ? -5.144 -6.491 10.119 1.00 97.12 106 LYS A N 1
ATOM 866 C CA . LYS A 1 106 ? -5.042 -7.733 9.348 1.00 97.12 106 LYS A CA 1
ATOM 867 C C . LYS A 1 106 ? -5.024 -7.489 7.836 1.00 97.12 106 LYS A C 1
ATOM 869 O O . LYS A 1 106 ? -4.195 -8.059 7.139 1.00 97.12 106 LYS A O 1
ATOM 874 N N . SER A 1 107 ? -5.877 -6.598 7.329 1.00 98.06 107 SER A N 1
ATOM 875 C CA . SER A 1 107 ? -5.898 -6.278 5.894 1.00 98.06 107 SER A CA 1
ATOM 876 C C . SER A 1 107 ? -4.592 -5.640 5.407 1.00 98.06 107 SER A C 1
ATOM 878 O O . SER A 1 107 ? -4.129 -5.942 4.309 1.00 98.06 107 SER A O 1
ATOM 880 N N . LEU A 1 108 ? -3.960 -4.798 6.233 1.00 97.56 108 LEU A N 1
ATOM 881 C CA . LEU A 1 108 ? -2.667 -4.197 5.915 1.00 97.56 108 LEU A CA 1
ATOM 882 C C . LEU A 1 108 ? -1.534 -5.236 5.959 1.00 97.56 108 LEU A C 1
ATOM 884 O O . LEU A 1 108 ? -0.640 -5.191 5.115 1.00 97.56 108 LEU A O 1
ATOM 888 N N . GLU A 1 109 ? -1.594 -6.191 6.892 1.00 96.94 109 GLU A N 1
ATOM 889 C CA . GLU A 1 109 ? -0.657 -7.319 6.980 1.00 96.94 109 GLU A CA 1
ATOM 890 C C . GLU A 1 109 ? -0.741 -8.179 5.714 1.00 96.94 109 GLU A C 1
ATOM 892 O O . GLU A 1 109 ? 0.268 -8.403 5.045 1.00 96.94 109 GLU A O 1
ATOM 897 N N . ASP A 1 110 ? -1.952 -8.603 5.350 1.00 97.50 110 ASP A N 1
ATOM 898 C CA . ASP A 1 110 ? -2.195 -9.438 4.174 1.00 97.50 110 ASP A CA 1
ATOM 899 C C . ASP A 1 110 ? -1.747 -8.730 2.886 1.00 97.50 110 ASP A C 1
ATOM 901 O O . ASP A 1 110 ? -1.115 -9.343 2.023 1.00 97.50 110 ASP A O 1
ATOM 905 N N . ALA A 1 111 ? -1.993 -7.420 2.771 1.00 97.25 111 ALA A N 1
ATOM 906 C CA . ALA A 1 111 ? -1.511 -6.625 1.647 1.00 97.25 111 ALA A CA 1
ATOM 907 C C . ALA A 1 111 ? 0.025 -6.559 1.591 1.00 97.25 111 ALA A C 1
ATOM 909 O O . ALA A 1 111 ? 0.600 -6.705 0.511 1.00 97.25 111 ALA A O 1
ATOM 910 N N . ALA A 1 112 ? 0.702 -6.373 2.728 1.00 95.31 112 ALA A N 1
ATOM 911 C CA . ALA A 1 112 ? 2.162 -6.332 2.788 1.00 95.31 112 ALA A CA 1
ATOM 912 C C . ALA A 1 112 ? 2.797 -7.676 2.391 1.00 95.31 112 ALA A C 1
ATOM 914 O O . ALA A 1 112 ? 3.733 -7.694 1.587 1.00 95.31 112 ALA A O 1
ATOM 915 N N . PHE A 1 113 ? 2.261 -8.797 2.885 1.00 95.12 113 PHE A N 1
ATOM 916 C CA . PHE A 1 113 ? 2.709 -10.133 2.479 1.00 95.12 113 PHE A CA 1
ATOM 917 C C . PHE A 1 113 ? 2.462 -10.390 0.996 1.00 95.12 113 PHE A C 1
ATOM 919 O O . PHE A 1 113 ? 3.370 -10.835 0.297 1.00 95.12 113 PHE A O 1
ATOM 926 N N . LYS A 1 114 ? 1.283 -10.021 0.487 1.00 95.94 114 LYS A N 1
ATOM 927 C CA . LYS A 1 114 ? 0.967 -10.160 -0.936 1.00 95.94 114 LYS A CA 1
ATOM 928 C C . LYS A 1 114 ? 1.925 -9.363 -1.819 1.00 95.94 114 LYS A C 1
ATOM 930 O O . LYS A 1 114 ? 2.349 -9.871 -2.857 1.00 95.94 114 LYS A O 1
ATOM 935 N N . ILE A 1 115 ? 2.295 -8.142 -1.415 1.00 94.69 115 ILE A N 1
ATOM 936 C CA . ILE A 1 115 ? 3.325 -7.359 -2.114 1.00 94.69 115 ILE A CA 1
ATOM 937 C C . ILE A 1 115 ? 4.642 -8.134 -2.130 1.00 94.69 115 ILE A C 1
ATOM 939 O O . ILE A 1 115 ? 5.230 -8.280 -3.197 1.00 94.69 115 ILE A O 1
ATOM 943 N N . LEU A 1 116 ? 5.098 -8.634 -0.979 1.00 91.75 116 LEU A N 1
ATOM 944 C CA . LEU A 1 116 ? 6.375 -9.336 -0.857 1.00 91.75 116 LEU A CA 1
ATOM 945 C C . LEU A 1 116 ? 6.436 -10.592 -1.737 1.00 91.75 116 LEU A C 1
ATOM 947 O O . LEU A 1 116 ? 7.404 -10.765 -2.478 1.00 91.75 116 LEU A O 1
ATOM 951 N N . GLU A 1 117 ? 5.409 -11.440 -1.675 1.00 92.25 117 GLU A N 1
ATOM 952 C CA . GLU A 1 117 ? 5.298 -12.653 -2.493 1.00 92.25 117 GLU A CA 1
ATOM 953 C C . GLU A 1 117 ? 5.322 -12.299 -3.982 1.00 92.25 117 GLU A C 1
ATOM 955 O O . GLU A 1 117 ? 6.209 -12.743 -4.714 1.00 92.25 117 GLU A O 1
ATOM 960 N N . THR A 1 118 ? 4.442 -11.385 -4.402 1.00 92.19 118 THR A N 1
ATOM 961 C CA . THR A 1 118 ? 4.321 -10.951 -5.801 1.00 92.19 118 THR A CA 1
ATOM 962 C C . THR A 1 118 ? 5.629 -10.360 -6.324 1.00 92.19 118 THR A C 1
ATOM 964 O O . THR A 1 118 ? 6.095 -10.695 -7.408 1.00 92.19 118 THR A O 1
ATOM 967 N N . VAL A 1 119 ? 6.272 -9.490 -5.545 1.00 89.19 119 VAL A N 1
ATOM 968 C CA . VAL A 1 119 ? 7.548 -8.864 -5.908 1.00 89.19 119 VAL A CA 1
ATOM 969 C C . VAL A 1 119 ? 8.659 -9.894 -6.089 1.00 89.19 119 VAL A C 1
ATOM 971 O O . VAL A 1 119 ? 9.570 -9.690 -6.906 1.00 89.19 119 VAL A O 1
ATOM 974 N N . ASN A 1 120 ? 8.648 -10.937 -5.261 1.00 86.19 120 ASN A N 1
ATOM 975 C CA . ASN A 1 120 ? 9.693 -11.943 -5.229 1.00 86.19 120 ASN A CA 1
ATOM 976 C C . ASN A 1 120 ? 9.538 -12.967 -6.359 1.00 86.19 120 ASN A C 1
ATOM 978 O O . ASN A 1 120 ? 10.546 -13.342 -6.959 1.00 86.19 120 ASN A O 1
ATOM 982 N N . GLU A 1 121 ? 8.305 -13.365 -6.661 1.00 88.19 121 GLU A N 1
ATOM 983 C CA . GLU A 1 121 ? 7.972 -14.351 -7.693 1.00 88.19 121 GLU A CA 1
ATOM 984 C C . GLU A 1 121 ? 7.934 -13.727 -9.094 1.00 88.19 121 GLU A C 1
ATOM 986 O O . GLU A 1 121 ? 8.551 -14.241 -10.032 1.00 88.19 121 GLU A O 1
ATOM 991 N N . GLU A 1 122 ? 7.297 -12.564 -9.234 1.00 85.94 122 GLU A N 1
ATOM 992 C CA . GLU A 1 122 ? 7.047 -11.930 -10.525 1.00 85.94 122 GLU A CA 1
ATOM 993 C C . GLU A 1 122 ? 8.111 -10.873 -10.831 1.00 85.94 122 GLU A C 1
ATOM 995 O O . GLU A 1 122 ? 8.042 -9.704 -10.427 1.00 85.94 122 GLU A O 1
ATOM 1000 N N . ARG A 1 123 ? 9.146 -11.319 -11.551 1.00 85.31 123 ARG A N 1
ATOM 1001 C CA . ARG A 1 123 ? 10.283 -10.485 -11.982 1.00 85.31 123 ARG A CA 1
ATOM 1002 C C . ARG A 1 123 ? 10.542 -10.509 -13.485 1.00 85.31 123 ARG A C 1
ATOM 1004 O O . ARG A 1 123 ? 11.337 -9.713 -13.976 1.00 85.31 123 ARG A O 1
ATOM 1011 N N . SER A 1 124 ? 9.905 -11.424 -14.216 1.00 84.88 124 SER A N 1
ATOM 1012 C CA . SER A 1 124 ? 10.208 -11.675 -15.635 1.00 84.88 124 SER A CA 1
ATOM 1013 C C . SER A 1 124 ? 9.806 -10.528 -16.568 1.00 84.88 124 SER A C 1
ATOM 1015 O O . SER A 1 124 ? 10.337 -10.416 -17.672 1.00 84.88 124 SER A O 1
ATOM 1017 N N . HIS A 1 125 ? 8.885 -9.675 -16.119 1.00 82.62 125 HIS A N 1
ATOM 1018 C CA . HIS A 1 125 ? 8.369 -8.510 -16.836 1.00 82.62 125 HIS A CA 1
ATOM 1019 C C . HIS A 1 125 ? 9.101 -7.203 -16.498 1.00 82.62 125 HIS A C 1
ATOM 1021 O O . HIS A 1 125 ? 8.798 -6.177 -17.103 1.00 82.62 125 HIS A O 1
ATOM 1027 N N . ILE A 1 126 ? 10.051 -7.212 -15.554 1.00 85.06 126 ILE A N 1
ATOM 1028 C CA . ILE A 1 126 ? 10.808 -6.012 -15.173 1.00 85.06 126 ILE A CA 1
ATOM 1029 C C . ILE A 1 126 ? 11.757 -5.638 -16.330 1.00 85.06 126 ILE A C 1
ATOM 1031 O O . ILE A 1 126 ? 12.598 -6.462 -16.707 1.00 85.06 126 ILE A O 1
ATOM 1035 N N . PRO A 1 127 ? 11.666 -4.422 -16.908 1.00 83.19 127 PRO A N 1
ATOM 1036 C CA . PRO A 1 127 ? 12.525 -4.031 -18.023 1.00 83.19 127 PRO A CA 1
ATOM 1037 C C . PRO A 1 127 ? 14.008 -3.939 -17.618 1.00 83.19 127 PRO A C 1
ATOM 1039 O O . PRO A 1 127 ? 14.323 -3.701 -16.450 1.00 83.19 127 PRO A O 1
ATOM 1042 N N . PRO A 1 128 ? 14.955 -4.074 -18.563 1.00 81.56 128 PRO A N 1
ATOM 1043 C CA . PRO A 1 128 ? 16.365 -3.833 -18.275 1.00 81.56 128 PRO A CA 1
ATOM 1044 C C . PRO A 1 128 ? 16.606 -2.363 -17.899 1.00 81.56 128 PRO A C 1
ATOM 1046 O O . PRO A 1 128 ? 16.037 -1.451 -18.500 1.00 81.56 128 PRO A O 1
ATOM 1049 N N . ILE A 1 129 ? 17.494 -2.118 -16.933 1.00 78.88 129 ILE A N 1
ATOM 1050 C CA . ILE A 1 129 ? 17.916 -0.758 -16.571 1.00 78.88 129 ILE A CA 1
ATOM 1051 C C . ILE A 1 129 ? 18.837 -0.225 -17.675 1.00 78.88 129 ILE A C 1
ATOM 1053 O O . ILE A 1 129 ? 19.947 -0.718 -17.860 1.00 78.88 129 ILE A O 1
ATOM 1057 N N . THR A 1 130 ? 18.378 0.790 -18.406 1.00 76.38 130 THR A N 1
ATOM 1058 C CA . THR A 1 130 ? 19.111 1.409 -19.529 1.00 76.38 130 THR A CA 1
ATOM 1059 C C . THR A 1 130 ? 19.659 2.802 -19.207 1.00 76.38 130 THR A C 1
ATOM 1061 O O . THR A 1 130 ? 20.251 3.452 -20.067 1.00 76.38 130 THR A O 1
ATOM 1064 N N . THR A 1 131 ? 19.475 3.275 -17.972 1.00 73.25 131 THR A N 1
ATOM 1065 C CA . THR A 1 131 ? 19.830 4.627 -17.527 1.00 73.25 131 THR A CA 1
ATOM 1066 C C . THR A 1 131 ? 20.659 4.595 -16.244 1.00 73.25 131 THR A C 1
ATOM 1068 O O . THR A 1 131 ? 20.505 3.699 -15.420 1.00 73.25 131 THR A O 1
ATOM 1071 N N . ASN A 1 132 ? 21.509 5.607 -16.058 1.00 71.94 132 ASN A N 1
ATOM 1072 C CA . ASN A 1 132 ? 22.288 5.820 -14.830 1.00 71.94 132 ASN A CA 1
A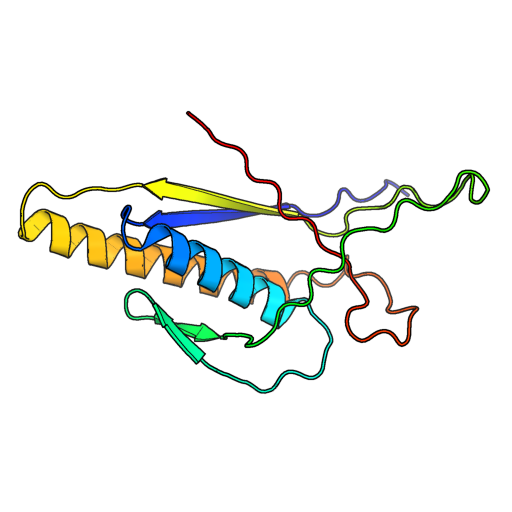TOM 1073 C C . ASN A 1 132 ? 21.541 6.694 -13.805 1.00 71.94 132 ASN A C 1
ATOM 1075 O O . ASN A 1 132 ? 22.118 7.148 -12.818 1.00 71.94 132 ASN A O 1
ATOM 1079 N N . GLU A 1 133 ? 20.273 7.003 -14.069 1.00 69.81 133 GLU A N 1
ATOM 1080 C CA . GLU A 1 133 ? 19.434 7.769 -13.159 1.00 69.81 133 GLU A CA 1
ATOM 1081 C C . GLU A 1 133 ? 19.027 6.937 -11.942 1.00 69.81 133 GLU A C 1
ATOM 1083 O O . GLU A 1 133 ? 18.787 5.738 -12.040 1.00 69.81 133 GLU A O 1
ATOM 1088 N N . SER A 1 134 ? 18.892 7.596 -10.790 1.00 65.88 134 SER A N 1
ATOM 1089 C CA . SER A 1 134 ? 18.593 6.919 -9.526 1.00 65.88 134 SER A CA 1
ATOM 1090 C C . SER A 1 134 ? 17.273 6.136 -9.580 1.00 65.88 134 SER A C 1
ATOM 1092 O O . SER A 1 134 ? 17.215 5.018 -9.088 1.00 65.88 134 SER A O 1
ATOM 1094 N N . ASN A 1 135 ? 16.224 6.683 -10.206 1.00 70.62 135 ASN A N 1
ATOM 1095 C CA . ASN A 1 135 ? 14.958 5.972 -10.404 1.00 70.62 135 ASN A CA 1
ATOM 1096 C C . ASN A 1 135 ? 14.747 5.641 -11.895 1.00 70.62 135 ASN A C 1
ATOM 1098 O O . ASN A 1 135 ? 14.289 6.524 -12.628 1.00 70.62 135 ASN A O 1
ATOM 1102 N N . PRO A 1 136 ? 15.067 4.411 -12.342 1.00 71.75 136 PRO A N 1
ATOM 1103 C CA . PRO A 1 136 ? 14.985 4.033 -13.751 1.00 71.75 136 PRO A CA 1
ATOM 1104 C C . PRO A 1 136 ? 13.548 3.794 -14.235 1.00 71.75 136 PRO A C 1
ATOM 1106 O O . PRO A 1 136 ? 13.306 3.853 -15.439 1.00 71.75 136 PRO A O 1
ATOM 1109 N N . PHE A 1 137 ? 12.593 3.567 -13.322 1.00 78.06 137 PHE A N 1
ATOM 1110 C CA . PHE A 1 137 ? 11.198 3.286 -13.662 1.00 78.06 137 PHE A CA 1
ATOM 1111 C C . PHE A 1 137 ? 10.270 4.401 -13.152 1.00 78.06 137 PHE A C 1
ATOM 1113 O O . PHE A 1 137 ? 10.111 4.578 -11.938 1.00 78.06 137 PHE A O 1
ATOM 1120 N N . PRO A 1 138 ? 9.655 5.194 -14.048 1.00 80.00 138 PRO A N 1
ATOM 1121 C CA . PRO A 1 138 ? 8.667 6.185 -13.644 1.00 80.00 138 PRO A CA 1
ATOM 1122 C C . PRO A 1 138 ? 7.387 5.499 -13.149 1.00 80.00 138 PRO A C 1
ATOM 1124 O O . PRO A 1 138 ? 7.063 4.389 -13.562 1.00 80.00 138 PRO A O 1
ATOM 1127 N N . TYR A 1 139 ? 6.635 6.191 -12.294 1.00 82.56 139 TYR A N 1
ATOM 1128 C CA . TYR A 1 139 ? 5.329 5.746 -11.812 1.00 82.56 139 TYR A CA 1
ATOM 1129 C C . TYR A 1 139 ? 4.289 6.854 -11.977 1.00 82.56 139 TYR A C 1
ATOM 1131 O O . TYR A 1 139 ? 4.620 8.038 -12.085 1.00 82.56 139 TYR A O 1
ATOM 1139 N N . GLN A 1 140 ? 3.019 6.465 -11.965 1.00 83.56 140 GLN A N 1
ATOM 1140 C CA . GLN A 1 140 ? 1.882 7.373 -11.922 1.00 83.56 140 GLN A CA 1
ATOM 1141 C C . GLN A 1 140 ? 0.884 6.855 -10.890 1.00 83.56 140 GLN A C 1
ATOM 1143 O O . GLN A 1 140 ? 0.587 5.665 -10.864 1.00 83.56 140 GLN A O 1
ATOM 1148 N N . ILE A 1 141 ? 0.356 7.751 -10.057 1.00 86.81 141 ILE A N 1
ATOM 1149 C CA . ILE A 1 141 ? -0.720 7.432 -9.117 1.00 86.81 141 ILE A CA 1
ATOM 1150 C C . ILE A 1 141 ? -2.008 8.022 -9.683 1.00 86.81 141 ILE A C 1
ATOM 1152 O O . ILE A 1 141 ? -2.109 9.233 -9.891 1.00 86.81 141 ILE A O 1
ATOM 1156 N N . LEU A 1 142 ? -2.978 7.155 -9.954 1.00 87.25 142 LEU A N 1
ATOM 1157 C CA . LEU A 1 142 ? -4.317 7.534 -10.385 1.00 87.25 142 LEU A CA 1
ATOM 1158 C C . LEU A 1 142 ? -5.278 7.311 -9.222 1.00 87.25 142 LEU A C 1
ATOM 1160 O O . LEU A 1 142 ? -5.285 6.244 -8.616 1.00 87.25 142 LEU A O 1
ATOM 1164 N N . VAL A 1 143 ? -6.082 8.324 -8.908 1.00 87.00 143 VAL A N 1
ATOM 1165 C CA . VAL A 1 143 ? -7.078 8.245 -7.838 1.00 87.00 143 VAL A CA 1
ATOM 1166 C C . VAL A 1 143 ? -8.456 8.218 -8.476 1.00 87.00 143 VAL A C 1
ATOM 1168 O O . VAL A 1 143 ? -8.907 9.218 -9.032 1.00 87.00 143 VAL A O 1
ATOM 1171 N N . ASN A 1 144 ? -9.126 7.073 -8.374 1.00 80.69 144 ASN A N 1
ATOM 1172 C CA . ASN A 1 144 ? -10.512 6.925 -8.795 1.00 80.69 144 ASN A CA 1
ATOM 1173 C C . ASN A 1 144 ? -11.413 7.078 -7.570 1.00 80.69 144 ASN A C 1
ATOM 1175 O O . ASN A 1 144 ? -11.489 6.185 -6.730 1.00 80.69 144 ASN A O 1
ATOM 1179 N N . ALA A 1 145 ? -12.107 8.209 -7.460 1.00 64.19 145 ALA A N 1
ATOM 1180 C CA . ALA A 1 145 ? -13.164 8.345 -6.470 1.00 64.19 145 ALA A CA 1
ATOM 1181 C C . ALA A 1 145 ? -14.373 7.516 -6.930 1.00 64.19 145 ALA A C 1
ATOM 1183 O O . ALA A 1 145 ? -15.064 7.901 -7.873 1.00 64.19 145 ALA A O 1
ATOM 1184 N N . ARG A 1 146 ? -14.641 6.381 -6.276 1.00 57.75 146 ARG A N 1
ATOM 1185 C CA . ARG A 1 146 ? -15.996 5.817 -6.276 1.00 57.75 146 ARG A CA 1
ATOM 1186 C C . ARG A 1 146 ? -16.784 6.606 -5.230 1.00 57.75 146 ARG A C 1
ATOM 1188 O O . ARG A 1 146 ? -16.538 6.448 -4.037 1.00 57.75 146 ARG A O 1
ATOM 1195 N N . GLY A 1 147 ? -17.585 7.556 -5.712 1.00 40.84 147 GLY A N 1
ATOM 1196 C CA . GLY A 1 147 ? -18.527 8.329 -4.898 1.00 40.84 147 GLY A CA 1
ATOM 1197 C C . GLY A 1 147 ? -19.675 7.473 -4.391 1.00 40.84 147 GLY A C 1
ATOM 1198 O O . GLY A 1 147 ? -20.042 6.515 -5.109 1.00 40.84 147 GLY A O 1
#

Organism: NCBI:txid286661

InterPro domains:
  IPR012445 Autophagy-related protein 101 [PF07855] (12-53)
  IPR012445 Autophagy-related protein 101 [PF07855] (57-133)
  IPR012445 Autophagy-related protein 101 [PTHR13292] (57-144)

Secondary structure (DSSP, 8-state):
---PPPPEEEEEEEEETTTHHHHHHHHHHHHHHHH--S-----EEEETTEEEE--S-----PPP---TT--SS-------EEEEEEEEE--SSHHHHHHHHHHHHHHHHHHHHHHHHHHHH--TTPPP----SS--S----------